Protein AF-A0A1Y0HQ88-F1 (afdb_monomer_lite)

Radius of gyration: 12.07 Å; chains: 1; bounding box: 24×24×38 Å

Secondary structure (DSSP, 8-state):
------S-HHHHHHHIIIIIHHHH-S-HHHHHTTS-HHHHHHHSGGGTHHHHHHHHHH-HHHHHHHTSHHHHHHHHHHHHHHHHT-TTS------

Foldseek 3Di:
DDPDVAAALVVLQVCCVVQPCVQVVDHLLVVLAPAELVVLCVCPPPNNPNVLVVCCVVGVSNNPVSPDPNCSVSVRNNSCNSHCNYNPNPDGDPD

Sequence (95 aa):
MSTSAFADAAKGQKYYLKYMKDGSGMNGAKFATQHTQAEWKALFDGKAEKFVAEYSKKYPGLDGFLKGDKFEKFMLDIRDFCVEFASDSGNVPSC

Organism: NCBI:txid1854492

pLDDT: mean 82.98, std 13.24, range [34.84, 92.44]

Structure (mmCIF, N/CA/C/O backbone):
data_AF-A0A1Y0HQ88-F1
#
_entry.id   AF-A0A1Y0HQ88-F1
#
loop_
_atom_site.group_PDB
_atom_site.id
_atom_site.type_symbol
_atom_site.label_atom_id
_atom_site.label_alt_id
_atom_site.label_comp_id
_atom_site.label_asym_id
_atom_site.label_entity_id
_atom_site.label_seq_id
_atom_site.pdbx_PDB_ins_code
_atom_site.Cartn_x
_atom_site.Cartn_y
_atom_site.Cartn_z
_atom_site.occupancy
_atom_site.B_iso_or_equiv
_atom_site.auth_seq_id
_atom_site.auth_comp_id
_atom_site.auth_asym_id
_atom_site.auth_atom_id
_atom_site.pdbx_PDB_model_num
ATOM 1 N N . MET A 1 1 ? -0.399 2.127 -25.473 1.00 40.50 1 MET A N 1
ATOM 2 C CA . MET A 1 1 ? -1.381 2.285 -24.382 1.00 40.50 1 MET A CA 1
ATOM 3 C C . MET A 1 1 ? -1.749 0.892 -23.918 1.00 40.50 1 MET A C 1
ATOM 5 O O . MET A 1 1 ? -2.523 0.234 -24.596 1.00 40.50 1 MET A O 1
ATOM 9 N N . SER A 1 2 ? -1.124 0.412 -22.847 1.00 34.84 2 SER A N 1
ATOM 10 C CA . SER A 1 2 ? -1.458 -0.891 -22.272 1.00 34.84 2 SER A CA 1
ATOM 11 C C . SER A 1 2 ? -2.390 -0.645 -21.098 1.00 34.84 2 SER A C 1
ATOM 13 O O . SER A 1 2 ? -1.957 -0.436 -19.973 1.00 34.84 2 SER A O 1
ATOM 15 N N . THR A 1 3 ? -3.684 -0.577 -21.396 1.00 43.03 3 THR A N 1
ATOM 16 C CA . THR A 1 3 ? -4.764 -0.654 -20.411 1.00 43.03 3 THR A CA 1
ATOM 17 C C . THR A 1 3 ? -4.880 -2.103 -19.967 1.00 43.03 3 THR A C 1
ATOM 19 O O . THR A 1 3 ? -5.751 -2.846 -20.420 1.00 43.03 3 THR A O 1
ATOM 22 N N . SER A 1 4 ? -3.951 -2.536 -19.129 1.00 43.00 4 SER A N 1
ATOM 23 C CA . SER A 1 4 ? -4.168 -3.739 -18.347 1.00 43.00 4 SER A CA 1
ATOM 24 C C . SER A 1 4 ? -5.255 -3.396 -17.333 1.00 43.00 4 SER A C 1
ATOM 26 O O . SER A 1 4 ? -5.163 -2.369 -16.667 1.00 43.00 4 SER A O 1
ATOM 28 N N . ALA A 1 5 ? -6.313 -4.202 -17.268 1.00 45.59 5 ALA A N 1
ATOM 29 C CA . ALA A 1 5 ? -7.448 -4.034 -16.361 1.00 45.59 5 ALA A CA 1
ATOM 30 C C . ALA A 1 5 ? -7.062 -4.340 -14.898 1.00 45.59 5 ALA A C 1
ATOM 32 O O . ALA A 1 5 ? -7.686 -5.161 -14.229 1.00 45.59 5 ALA A O 1
ATOM 33 N N . PHE A 1 6 ? -5.988 -3.710 -14.438 1.00 49.34 6 PHE A N 1
ATOM 34 C CA . PHE A 1 6 ? -5.589 -3.600 -13.053 1.00 49.34 6 PHE A CA 1
ATOM 35 C C . PHE A 1 6 ? -6.325 -2.387 -12.484 1.00 49.34 6 PHE A C 1
ATOM 37 O O . PHE A 1 6 ? -6.570 -1.398 -13.183 1.00 49.34 6 PHE A O 1
ATOM 44 N N . ALA A 1 7 ? -6.753 -2.485 -11.236 1.00 58.03 7 ALA A N 1
ATOM 45 C CA . ALA A 1 7 ? -7.189 -1.349 -10.457 1.00 58.03 7 ALA A CA 1
ATOM 46 C C . ALA A 1 7 ? -6.168 -0.204 -10.585 1.00 58.03 7 ALA A C 1
ATOM 48 O O . ALA A 1 7 ? -5.012 -0.370 -10.978 1.00 58.03 7 ALA A O 1
ATOM 49 N N . ASP A 1 8 ? -6.642 1.007 -10.356 1.00 78.12 8 ASP A N 1
ATOM 50 C CA . ASP A 1 8 ? -6.029 2.220 -10.875 1.00 78.12 8 ASP A CA 1
ATOM 51 C C . ASP A 1 8 ? -4.704 2.452 -10.119 1.00 78.12 8 ASP A C 1
ATOM 53 O O . ASP A 1 8 ? -4.700 3.013 -9.023 1.00 78.12 8 ASP A O 1
ATOM 57 N N . ALA A 1 9 ? -3.564 1.999 -10.658 1.00 81.00 9 ALA A N 1
ATOM 58 C CA . ALA A 1 9 ? -2.260 2.079 -9.981 1.00 81.00 9 ALA A CA 1
ATOM 59 C C . ALA A 1 9 ? -1.922 3.524 -9.562 1.00 81.00 9 ALA A C 1
ATOM 61 O O . ALA A 1 9 ? -1.318 3.763 -8.517 1.00 81.00 9 ALA A O 1
ATOM 62 N N . ALA A 1 10 ? -2.413 4.510 -10.320 1.00 82.19 10 ALA A N 1
ATOM 63 C CA . ALA A 1 10 ? -2.350 5.923 -9.964 1.00 82.19 10 ALA A CA 1
ATOM 64 C C . ALA A 1 10 ? -3.196 6.281 -8.722 1.00 82.19 10 ALA A C 1
ATOM 66 O O . ALA A 1 10 ? -2.787 7.122 -7.914 1.00 82.19 10 ALA A O 1
ATOM 67 N N . LYS A 1 11 ? -4.370 5.664 -8.522 1.00 86.62 11 LYS A N 1
ATOM 68 C CA . LYS A 1 11 ? -5.124 5.772 -7.258 1.00 86.62 11 LYS A CA 1
ATOM 69 C C . LYS A 1 11 ? -4.400 5.049 -6.130 1.00 86.62 11 LYS A C 1
ATOM 71 O O . LYS A 1 11 ? -4.283 5.634 -5.057 1.00 86.62 11 LYS A O 1
ATOM 76 N N . GLY A 1 12 ? -3.854 3.858 -6.377 1.00 88.06 12 GLY A N 1
ATOM 77 C CA . GLY A 1 12 ? -3.033 3.115 -5.416 1.00 88.06 12 GLY A CA 1
ATOM 78 C C . GLY A 1 12 ? -1.876 3.954 -4.883 1.00 88.06 12 GLY A C 1
ATOM 79 O O . GLY A 1 12 ? -1.726 4.119 -3.673 1.00 88.06 12 GLY A O 1
ATOM 80 N N . GLN A 1 13 ? -1.143 4.604 -5.787 1.00 87.00 13 GLN A N 1
ATOM 81 C CA . GLN A 1 13 ? -0.090 5.566 -5.466 1.00 87.00 13 GLN A CA 1
ATOM 82 C C . GLN A 1 13 ? -0.615 6.734 -4.617 1.00 87.00 13 GLN A C 1
ATOM 84 O O . GLN A 1 13 ? -0.007 7.088 -3.608 1.00 87.00 13 GLN A O 1
ATOM 89 N N . LYS A 1 14 ? -1.760 7.331 -4.975 1.00 88.25 14 LYS A N 1
ATOM 90 C CA . LYS A 1 14 ? -2.377 8.415 -4.185 1.00 88.25 14 LYS A CA 1
ATOM 91 C C . LYS A 1 14 ? -2.780 7.955 -2.784 1.00 88.25 14 LYS A C 1
ATOM 93 O O . LYS A 1 14 ? -2.560 8.694 -1.825 1.00 88.25 14 LYS A O 1
ATOM 98 N N . TYR A 1 15 ? -3.361 6.766 -2.646 1.00 89.88 15 TYR A N 1
ATOM 99 C CA . TYR A 1 15 ? -3.731 6.204 -1.347 1.00 89.88 15 TYR A CA 1
ATOM 100 C C . TYR A 1 15 ? -2.499 5.915 -0.501 1.00 89.88 15 TYR A C 1
ATOM 102 O O . TYR A 1 15 ? -2.469 6.300 0.668 1.00 89.88 15 TYR A O 1
ATOM 110 N N . TYR A 1 16 ? -1.458 5.344 -1.105 1.00 88.88 16 TYR A N 1
ATOM 111 C CA . TYR A 1 16 ? -0.176 5.155 -0.448 1.00 88.88 16 TYR A CA 1
ATOM 112 C C . TYR A 1 16 ? 0.383 6.493 0.055 1.00 88.88 16 TYR A C 1
ATOM 114 O O . TYR A 1 16 ? 0.691 6.631 1.235 1.00 88.88 16 TYR A O 1
ATOM 122 N N . LEU A 1 17 ? 0.448 7.519 -0.796 1.00 88.06 17 LEU A N 1
ATOM 123 C CA . LEU A 1 17 ? 0.970 8.835 -0.415 1.00 88.06 17 LEU A CA 1
ATOM 124 C C . LEU A 1 17 ? 0.159 9.507 0.699 1.00 88.06 17 LEU A C 1
ATOM 126 O O . LEU A 1 17 ? 0.735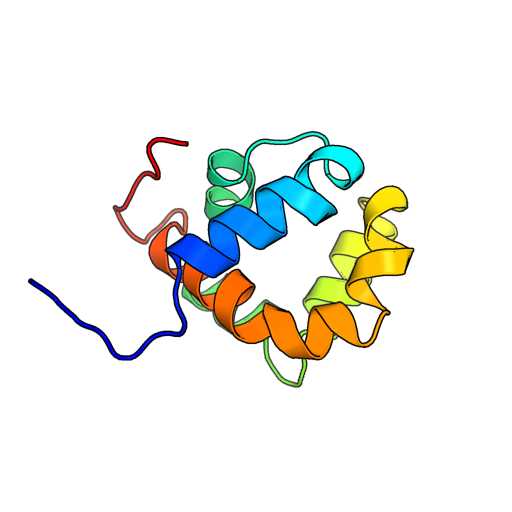 10.221 1.514 1.00 88.06 17 LEU A O 1
ATOM 130 N N . LYS A 1 18 ? -1.159 9.289 0.734 1.00 88.62 18 LYS A N 1
ATOM 131 C CA . LYS A 1 18 ? -2.072 9.932 1.687 1.00 88.62 18 LYS A CA 1
ATOM 132 C C . LYS A 1 18 ? -2.166 9.217 3.035 1.00 88.62 18 LYS A C 1
ATOM 134 O O . LYS A 1 18 ? -2.411 9.875 4.039 1.00 88.62 18 LYS A O 1
ATOM 139 N N . TYR A 1 19 ? -2.047 7.891 3.049 1.00 87.31 19 TYR A N 1
ATOM 140 C CA . TYR A 1 19 ? -2.293 7.075 4.243 1.00 87.31 19 TYR A CA 1
ATOM 141 C C . TYR A 1 19 ? -1.072 6.286 4.702 1.00 87.31 19 TYR A C 1
ATOM 143 O O . TYR A 1 19 ? -0.931 6.034 5.894 1.00 87.31 19 TYR A O 1
ATOM 151 N N . MET A 1 20 ? -0.197 5.889 3.775 1.00 88.00 20 MET A N 1
ATOM 152 C CA . MET A 1 20 ? 0.922 5.004 4.081 1.00 88.00 20 MET A CA 1
ATOM 153 C C . MET A 1 20 ? 2.269 5.715 4.165 1.00 88.00 20 MET A C 1
ATOM 155 O O . MET A 1 20 ? 3.097 5.311 4.968 1.00 88.00 20 MET A O 1
ATOM 159 N N . LYS A 1 21 ? 2.506 6.782 3.399 1.00 87.81 21 LYS A N 1
ATOM 160 C CA . LYS A 1 21 ? 3.790 7.502 3.380 1.00 87.81 21 LYS A CA 1
ATOM 161 C C . LYS A 1 21 ? 4.236 7.958 4.769 1.00 87.81 21 LYS A C 1
ATOM 163 O O . LYS A 1 21 ? 5.390 7.747 5.130 1.00 87.81 21 LYS A O 1
ATOM 168 N N . ASP A 1 22 ? 3.327 8.549 5.539 1.00 86.38 22 ASP A N 1
ATOM 169 C CA . ASP A 1 22 ? 3.650 9.070 6.870 1.00 86.38 22 ASP A CA 1
ATOM 170 C C . ASP A 1 22 ? 3.874 7.937 7.881 1.00 86.38 22 ASP A C 1
ATOM 172 O O . ASP A 1 22 ? 4.755 8.031 8.730 1.00 86.38 22 ASP A O 1
ATOM 176 N N . GLY A 1 23 ? 3.126 6.834 7.759 1.00 83.75 23 GLY A N 1
ATOM 177 C CA . GLY A 1 23 ? 3.280 5.675 8.638 1.00 83.75 23 GLY A CA 1
ATOM 178 C C . GLY A 1 23 ? 4.489 4.796 8.301 1.00 83.75 23 GLY A C 1
ATOM 179 O O . GLY A 1 23 ? 5.097 4.227 9.204 1.00 83.75 23 GLY A O 1
ATOM 180 N N . SER A 1 24 ? 4.855 4.688 7.021 1.00 84.44 24 SER A N 1
ATOM 181 C CA . SER A 1 24 ? 5.998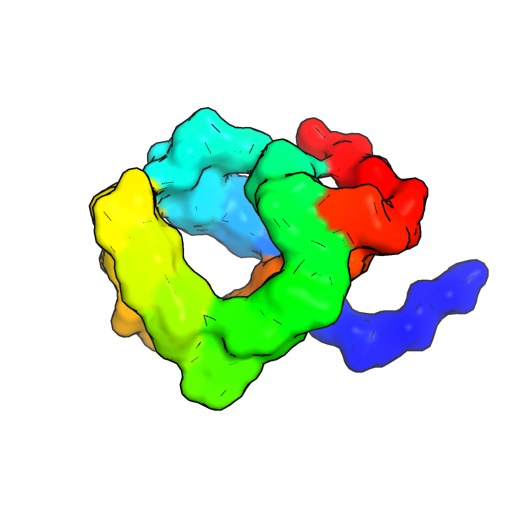 3.900 6.546 1.00 84.44 24 SER A CA 1
ATOM 182 C C . SER A 1 24 ? 7.314 4.685 6.546 1.00 84.44 24 SER A C 1
ATOM 184 O O . SER A 1 24 ? 8.391 4.086 6.524 1.00 84.44 24 SER A O 1
ATOM 186 N N . GLY A 1 25 ? 7.244 6.021 6.533 1.00 83.50 25 GLY A N 1
ATOM 187 C CA . GLY A 1 25 ? 8.398 6.917 6.447 1.00 83.50 25 GLY A CA 1
ATOM 188 C C . GLY A 1 25 ? 9.141 6.855 5.109 1.00 83.50 25 GLY A C 1
ATOM 189 O O . GLY A 1 25 ? 10.269 7.338 5.009 1.00 83.50 25 GLY A O 1
ATOM 190 N N . MET A 1 26 ? 8.557 6.243 4.074 1.00 86.31 26 MET A N 1
ATOM 191 C CA . MET A 1 26 ? 9.228 6.027 2.792 1.00 86.31 26 MET A CA 1
ATOM 192 C C . MET A 1 26 ? 8.341 6.308 1.587 1.00 86.31 26 MET A C 1
ATOM 194 O O . MET A 1 26 ? 7.120 6.151 1.612 1.00 86.31 26 MET A O 1
ATOM 198 N N . ASN A 1 27 ? 8.993 6.708 0.495 1.00 85.81 27 ASN A N 1
ATOM 199 C CA . ASN A 1 27 ? 8.325 6.974 -0.769 1.00 85.81 27 ASN A CA 1
ATOM 200 C C . ASN A 1 27 ? 7.730 5.683 -1.362 1.00 85.81 27 ASN A C 1
ATOM 202 O O . ASN A 1 27 ? 8.300 4.603 -1.194 1.00 85.81 27 ASN A O 1
ATOM 206 N N . GLY A 1 28 ? 6.615 5.807 -2.084 1.00 83.00 28 GLY A N 1
ATOM 207 C CA . GLY A 1 28 ? 5.911 4.691 -2.718 1.00 83.00 28 GLY A CA 1
ATOM 208 C C . GLY A 1 28 ? 6.792 3.919 -3.694 1.00 83.00 28 GLY A C 1
ATOM 209 O O . GLY A 1 28 ? 6.663 2.707 -3.785 1.00 83.00 28 GLY A O 1
ATOM 210 N N . ALA A 1 29 ? 7.753 4.590 -4.336 1.00 83.25 29 ALA A N 1
ATOM 211 C CA . ALA A 1 29 ? 8.764 3.937 -5.162 1.00 83.25 29 ALA A CA 1
ATOM 212 C C . ALA A 1 29 ? 9.597 2.922 -4.368 1.00 83.25 29 ALA A C 1
ATOM 214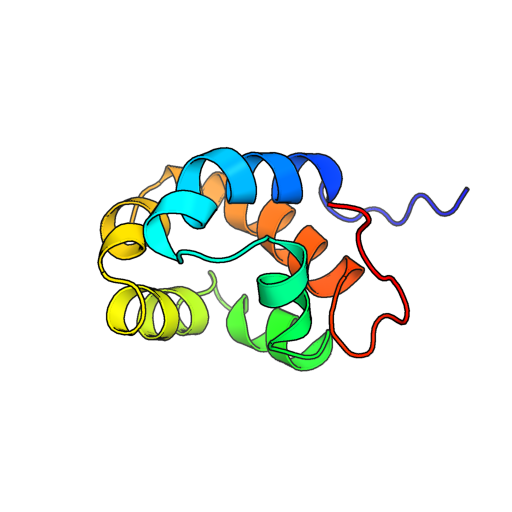 O O . ALA A 1 29 ? 9.617 1.742 -4.695 1.00 83.25 29 ALA A O 1
ATOM 215 N N . LYS A 1 30 ? 10.223 3.372 -3.268 1.00 86.88 30 LYS A N 1
ATOM 216 C CA . LYS A 1 30 ? 11.019 2.499 -2.391 1.00 86.88 30 LYS A CA 1
ATOM 217 C C . LYS A 1 30 ? 10.180 1.380 -1.795 1.00 86.88 30 LYS A C 1
ATOM 219 O O . LYS A 1 30 ? 10.698 0.291 -1.576 1.00 86.88 30 LYS A O 1
ATOM 224 N N . PHE A 1 31 ? 8.913 1.671 -1.516 1.00 88.75 31 PHE A N 1
ATOM 225 C CA . PHE A 1 31 ? 7.965 0.695 -1.022 1.00 88.75 31 PHE A CA 1
ATOM 226 C C . PHE A 1 31 ? 7.714 -0.398 -2.052 1.00 88.75 31 PHE A C 1
ATOM 228 O O . PHE A 1 31 ? 8.045 -1.540 -1.770 1.00 88.75 31 PHE A O 1
ATOM 235 N N . ALA A 1 32 ? 7.222 -0.051 -3.243 1.00 88.44 32 ALA A N 1
ATOM 236 C CA . ALA A 1 32 ? 6.911 -1.005 -4.303 1.00 88.44 32 ALA A CA 1
ATOM 237 C C . ALA A 1 32 ? 8.135 -1.849 -4.691 1.00 88.44 32 ALA A C 1
ATOM 239 O O . ALA A 1 32 ? 8.015 -3.054 -4.875 1.00 88.44 32 ALA A O 1
ATOM 240 N N . THR A 1 33 ? 9.341 -1.277 -4.676 1.00 88.75 33 THR A N 1
ATOM 241 C CA . THR A 1 33 ? 10.572 -2.026 -4.965 1.00 88.75 33 THR A CA 1
ATOM 242 C C . THR A 1 33 ? 11.069 -2.932 -3.825 1.00 88.75 33 THR A C 1
ATOM 244 O O . THR A 1 33 ? 12.104 -3.568 -3.996 1.00 88.75 33 THR A O 1
ATOM 247 N N . GLN A 1 34 ? 10.407 -3.000 -2.657 1.00 89.25 34 GLN A N 1
ATOM 248 C CA . GLN A 1 34 ? 10.819 -3.926 -1.579 1.00 89.25 34 GLN A CA 1
ATOM 249 C C . GLN A 1 34 ? 10.630 -5.394 -1.958 1.00 89.25 34 GLN A C 1
ATOM 251 O O . GLN A 1 34 ? 11.381 -6.240 -1.480 1.00 89.25 34 GLN A O 1
ATOM 256 N N . HIS A 1 35 ? 9.637 -5.682 -2.795 1.00 91.94 35 HIS A N 1
ATOM 257 C CA . HIS A 1 35 ? 9.280 -7.033 -3.200 1.00 91.94 35 HIS A CA 1
ATOM 258 C C . HIS A 1 35 ? 9.074 -7.102 -4.713 1.00 91.94 35 HIS A C 1
ATOM 260 O O . HIS A 1 35 ? 8.880 -6.088 -5.392 1.00 91.94 35 HIS A O 1
ATOM 266 N N . THR A 1 36 ? 9.122 -8.320 -5.233 1.00 91.81 36 THR A N 1
ATOM 267 C CA . THR A 1 36 ? 8.790 -8.645 -6.621 1.00 91.81 36 THR A CA 1
ATOM 268 C C . THR A 1 36 ? 7.278 -8.698 -6.846 1.00 91.81 36 THR A C 1
ATOM 270 O O . THR A 1 36 ? 6.487 -8.775 -5.903 1.00 91.81 36 THR A O 1
ATOM 273 N N . GLN A 1 37 ? 6.839 -8.712 -8.103 1.00 89.44 37 GLN A N 1
ATOM 274 C CA . GLN A 1 37 ? 5.433 -8.831 -8.490 1.00 89.44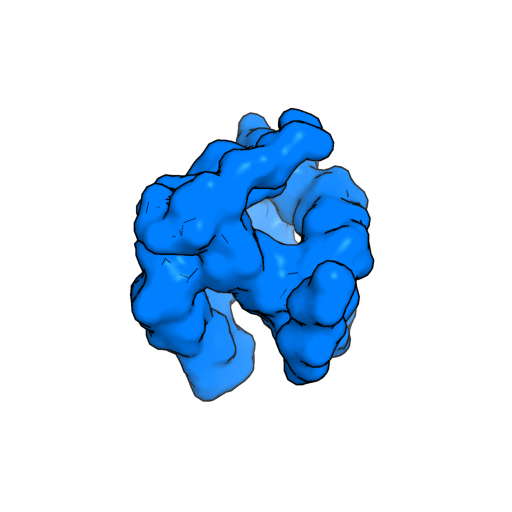 37 GLN A CA 1
ATOM 275 C C . GLN A 1 37 ? 4.787 -10.077 -7.889 1.00 89.44 37 GLN A C 1
ATOM 277 O O . GLN A 1 37 ? 3.644 -10.031 -7.429 1.00 89.44 37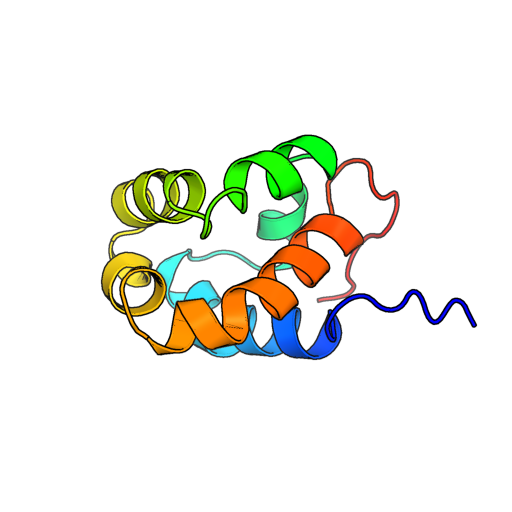 GLN A O 1
ATOM 282 N N . ALA A 1 38 ? 5.507 -11.200 -7.906 1.00 90.62 38 ALA A N 1
ATOM 283 C CA . ALA A 1 38 ? 5.031 -12.467 -7.367 1.00 90.62 38 ALA A CA 1
ATOM 284 C C . ALA A 1 38 ? 4.879 -12.407 -5.843 1.00 90.62 38 ALA A C 1
ATOM 286 O O . ALA A 1 38 ? 3.842 -12.808 -5.313 1.00 90.62 38 ALA A O 1
ATOM 287 N N . GLU A 1 39 ? 5.869 -11.851 -5.147 1.00 92.38 39 GLU A N 1
ATOM 288 C CA . GLU A 1 39 ? 5.819 -11.659 -3.698 1.00 92.38 39 GLU A CA 1
ATOM 289 C C . GLU A 1 39 ? 4.704 -10.698 -3.299 1.00 92.38 39 GLU A C 1
ATOM 291 O O . GLU A 1 39 ? 3.944 -11.006 -2.387 1.00 92.38 39 GLU A O 1
ATOM 296 N N . TRP A 1 40 ? 4.529 -9.584 -4.014 1.00 92.31 40 TRP A N 1
ATOM 297 C CA . TRP A 1 40 ? 3.415 -8.674 -3.771 1.00 92.31 40 TRP A CA 1
ATOM 298 C C . TRP A 1 40 ? 2.072 -9.366 -3.946 1.00 92.31 40 TRP A C 1
ATOM 300 O O . TRP A 1 40 ? 1.204 -9.259 -3.082 1.00 92.31 40 TRP A O 1
ATOM 310 N N . LYS A 1 41 ? 1.889 -10.134 -5.022 1.00 90.44 41 LYS A N 1
ATOM 311 C CA . LYS A 1 41 ? 0.662 -10.916 -5.218 1.00 90.44 41 LYS A CA 1
ATOM 312 C C . LYS A 1 41 ? 0.434 -11.911 -4.080 1.00 90.44 41 LYS A C 1
ATOM 314 O O . LYS A 1 41 ? -0.711 -12.053 -3.675 1.00 90.44 41 LYS A O 1
ATOM 319 N N . ALA A 1 42 ? 1.485 -12.543 -3.559 1.00 92.44 42 ALA A N 1
ATOM 320 C CA . ALA A 1 42 ? 1.402 -13.478 -2.438 1.00 92.44 42 ALA A CA 1
ATOM 321 C C . ALA A 1 42 ? 1.146 -12.785 -1.085 1.00 92.44 42 ALA A C 1
ATOM 323 O O . ALA A 1 42 ? 0.442 -13.327 -0.236 1.00 92.44 42 ALA A O 1
ATOM 324 N N . LEU A 1 43 ? 1.697 -11.588 -0.878 1.00 91.12 43 LEU A N 1
ATOM 325 C CA . LEU A 1 43 ? 1.486 -10.766 0.316 1.00 91.12 43 LEU A CA 1
ATOM 326 C C . LEU A 1 43 ? 0.057 -10.230 0.382 1.00 91.12 43 LEU A C 1
ATOM 328 O O . LEU A 1 43 ? -0.530 -10.204 1.463 1.00 91.12 43 LEU A O 1
ATOM 332 N N . PHE A 1 44 ? -0.486 -9.825 -0.769 1.00 89.38 44 PHE A N 1
ATOM 333 C CA . PHE A 1 44 ? -1.857 -9.341 -0.927 1.00 89.38 44 PHE A CA 1
ATOM 334 C C . PHE A 1 44 ? -2.892 -10.459 -1.146 1.00 89.38 44 PHE A C 1
ATOM 336 O O . PHE A 1 44 ? -4.081 -10.168 -1.305 1.00 89.38 44 PHE A O 1
ATOM 343 N N . ASP A 1 45 ? -2.467 -11.723 -1.149 1.00 88.62 45 ASP A N 1
ATOM 344 C CA . ASP A 1 45 ? -3.363 -12.868 -1.303 1.00 88.62 45 ASP A CA 1
ATOM 345 C C . ASP A 1 45 ? -4.317 -12.996 -0.104 1.00 88.62 45 ASP A C 1
ATOM 347 O O . ASP A 1 45 ? -4.003 -12.549 1.003 1.00 88.62 45 ASP A O 1
ATOM 351 N N . GLY A 1 46 ? -5.508 -13.559 -0.324 1.00 81.44 46 GLY A N 1
ATOM 352 C CA . GLY A 1 46 ? -6.460 -13.854 0.756 1.00 81.44 46 GLY A CA 1
ATOM 353 C C . GLY A 1 46 ? -6.829 -12.665 1.660 1.00 81.44 46 GLY A C 1
ATOM 354 O O . GLY A 1 46 ? -6.955 -12.857 2.859 1.00 81.44 46 GLY A O 1
ATOM 355 N N . LYS A 1 47 ? -7.010 -11.454 1.102 1.00 82.81 47 LYS A N 1
ATOM 356 C CA . LYS A 1 47 ? -7.239 -10.162 1.809 1.00 82.81 47 LYS A CA 1
ATOM 357 C C . LYS A 1 47 ? -5.997 -9.466 2.370 1.00 82.81 47 LYS A C 1
ATOM 359 O O . LYS A 1 47 ? -6.110 -8.577 3.211 1.00 82.81 47 LYS A O 1
ATOM 364 N N . ALA A 1 48 ? -4.816 -9.818 1.881 1.00 88.44 48 ALA A N 1
ATOM 365 C CA . ALA A 1 48 ? -3.574 -9.189 2.306 1.00 88.44 48 ALA A CA 1
ATOM 366 C C . ALA A 1 48 ? -3.278 -9.365 3.805 1.00 88.44 48 ALA A C 1
ATOM 368 O O . ALA A 1 48 ? -2.610 -8.532 4.409 1.00 88.44 48 ALA A O 1
ATOM 369 N N . GLU A 1 49 ? -3.743 -10.456 4.420 1.00 89.81 49 GLU A N 1
ATOM 370 C CA . GLU A 1 49 ? -3.542 -10.717 5.852 1.00 89.81 49 GLU A CA 1
ATOM 371 C C . GLU A 1 49 ? -2.055 -10.757 6.221 1.00 89.81 49 GLU A C 1
ATOM 373 O O . GLU A 1 49 ? -1.643 -10.173 7.225 1.00 89.81 49 GLU A O 1
ATOM 378 N N . LYS A 1 50 ? -1.231 -11.389 5.371 1.00 90.75 50 LYS A N 1
ATOM 379 C CA . LYS A 1 50 ? 0.229 -11.432 5.540 1.00 90.75 50 LYS A CA 1
ATOM 380 C C . LYS A 1 50 ? 0.839 -10.043 5.466 1.00 90.75 50 LYS A C 1
ATOM 382 O O . LYS A 1 50 ? 1.607 -9.657 6.342 1.00 90.75 50 LYS A O 1
ATOM 387 N N . PHE A 1 51 ? 0.454 -9.282 4.445 1.00 91.12 51 PHE A N 1
ATOM 388 C CA . PHE A 1 51 ? 0.887 -7.905 4.286 1.00 91.12 51 PHE A CA 1
ATOM 389 C C . PHE A 1 51 ? 0.519 -7.053 5.504 1.00 91.12 51 PHE A C 1
ATOM 391 O O . PHE A 1 51 ? 1.390 -6.395 6.064 1.00 91.12 51 PHE A O 1
ATOM 398 N N . VAL A 1 52 ? -0.737 -7.101 5.957 1.00 91.00 52 VAL A N 1
ATOM 399 C CA . VAL A 1 52 ? -1.206 -6.359 7.133 1.00 91.00 52 VAL A CA 1
ATOM 400 C C . VAL A 1 52 ? -0.405 -6.762 8.367 1.00 91.00 52 VAL A C 1
ATOM 402 O O . VAL A 1 52 ? 0.102 -5.885 9.055 1.00 91.00 52 VAL A O 1
ATOM 405 N N . ALA A 1 53 ? -0.222 -8.057 8.627 1.00 91.12 53 ALA A N 1
ATOM 406 C CA . ALA A 1 53 ? 0.510 -8.539 9.796 1.00 91.12 53 ALA A CA 1
ATOM 407 C C . ALA A 1 53 ? 1.991 -8.118 9.798 1.00 91.12 53 ALA A C 1
ATOM 409 O O . ALA A 1 53 ? 2.516 -7.698 10.833 1.00 91.12 53 ALA A O 1
ATOM 410 N N . GLU A 1 54 ? 2.675 -8.210 8.656 1.00 91.50 54 GLU A N 1
ATOM 411 C CA . GLU A 1 54 ? 4.081 -7.815 8.541 1.00 91.50 54 GLU A CA 1
ATOM 412 C C . GLU A 1 54 ? 4.253 -6.297 8.599 1.00 91.50 54 GLU A C 1
ATOM 414 O O . GLU A 1 54 ? 5.056 -5.784 9.386 1.00 91.50 54 GLU A O 1
ATOM 419 N N . TYR A 1 55 ? 3.482 -5.562 7.798 1.00 89.00 55 TYR A N 1
ATOM 420 C CA . TYR A 1 55 ? 3.626 -4.116 7.683 1.00 89.00 55 TYR A CA 1
ATOM 421 C C . TYR A 1 55 ? 3.082 -3.382 8.893 1.00 89.00 55 TYR A C 1
ATOM 423 O O . TYR A 1 55 ? 3.647 -2.355 9.248 1.00 89.00 55 TYR A O 1
ATOM 431 N N . SER A 1 56 ? 2.060 -3.890 9.576 1.00 89.81 56 SER A N 1
ATOM 432 C CA . SER A 1 56 ? 1.588 -3.246 10.797 1.00 89.81 56 SER A CA 1
ATOM 433 C C . SER A 1 56 ? 2.528 -3.464 11.981 1.00 89.81 56 SER A C 1
ATOM 435 O O . SER A 1 56 ? 2.702 -2.568 12.807 1.00 89.81 56 SER A O 1
ATOM 437 N N . LYS A 1 57 ? 3.224 -4.609 12.023 1.00 89.62 57 LYS A N 1
ATOM 438 C CA . LYS A 1 57 ? 4.286 -4.871 13.003 1.00 89.62 57 LYS A CA 1
ATOM 439 C C . LYS A 1 57 ? 5.543 -4.045 12.727 1.00 89.62 57 LYS A C 1
ATOM 441 O O . LYS A 1 57 ? 6.165 -3.551 13.663 1.00 89.62 57 LYS A O 1
ATOM 446 N N . LYS A 1 58 ? 5.923 -3.901 11.454 1.00 89.00 58 LYS A N 1
ATOM 447 C CA . LYS A 1 58 ? 7.095 -3.117 11.025 1.00 89.00 58 LYS A CA 1
ATOM 448 C C . LYS A 1 58 ? 6.838 -1.610 11.105 1.00 89.00 58 LYS A C 1
ATOM 450 O O . LYS A 1 58 ? 7.737 -0.854 11.463 1.00 89.00 58 LYS A O 1
ATOM 455 N N . TYR A 1 59 ? 5.612 -1.191 10.806 1.00 88.69 59 TYR A N 1
ATOM 456 C CA . TYR A 1 59 ? 5.167 0.196 10.772 1.00 88.69 59 TYR A CA 1
ATOM 457 C C . TYR A 1 59 ? 3.885 0.353 11.603 1.00 88.69 59 TYR A C 1
ATOM 459 O O . TYR A 1 59 ? 2.778 0.308 11.060 1.00 88.69 59 TYR A O 1
ATOM 467 N N . PRO A 1 60 ? 3.999 0.594 12.919 1.00 86.62 60 PRO A N 1
ATOM 468 C CA . PRO A 1 60 ? 2.830 0.755 13.785 1.00 86.62 60 PRO A CA 1
ATOM 469 C C . PRO A 1 60 ? 1.934 1.935 13.370 1.00 86.62 60 PRO A C 1
ATOM 471 O O . PRO A 1 60 ? 0.731 1.905 13.610 1.00 86.62 60 PRO A O 1
ATOM 474 N N . GLY A 1 61 ? 2.483 2.943 12.678 1.00 86.44 61 GLY A N 1
ATOM 475 C CA . GLY A 1 61 ? 1.704 4.043 12.096 1.00 86.44 61 GLY A CA 1
ATOM 476 C C . GLY A 1 61 ? 0.758 3.617 10.965 1.00 86.44 61 GLY A C 1
ATOM 477 O O . GLY A 1 61 ? -0.204 4.324 10.678 1.00 86.44 61 GLY A O 1
ATOM 478 N N . LEU A 1 62 ? 0.996 2.459 10.339 1.00 86.94 62 LEU A N 1
ATOM 479 C CA . LEU A 1 62 ? 0.119 1.887 9.316 1.00 86.94 62 LEU A CA 1
ATOM 480 C C . LEU A 1 62 ? -0.975 0.994 9.896 1.00 86.94 62 LEU A C 1
ATOM 482 O O . LEU A 1 62 ? -1.973 0.780 9.217 1.00 86.94 62 LEU A O 1
ATOM 486 N N . ASP A 1 63 ? -0.818 0.486 11.121 1.00 87.62 63 ASP A N 1
ATOM 487 C CA . ASP A 1 63 ? -1.716 -0.515 11.717 1.00 87.62 63 ASP A CA 1
ATOM 488 C C . ASP A 1 63 ? -3.186 -0.084 11.674 1.00 87.62 63 ASP A C 1
ATOM 490 O O . ASP A 1 63 ? -4.039 -0.838 11.208 1.00 87.62 63 ASP A O 1
ATOM 494 N N . GLY A 1 64 ? -3.466 1.169 12.042 1.00 87.12 64 GLY A N 1
ATOM 495 C CA . GLY A 1 64 ? -4.824 1.714 12.016 1.00 87.12 64 GLY A CA 1
ATOM 496 C C . GLY A 1 64 ? -5.423 1.848 10.610 1.00 87.12 64 GLY A C 1
ATOM 497 O O . GLY A 1 64 ? -6.635 1.727 10.450 1.00 87.12 64 GLY A O 1
ATOM 498 N N . PHE A 1 65 ? -4.601 2.076 9.581 1.00 88.62 65 PHE A N 1
ATOM 499 C CA . PHE A 1 65 ? -5.070 2.103 8.194 1.00 88.62 65 PHE A CA 1
ATOM 500 C C . PHE A 1 65 ? -5.262 0.685 7.653 1.00 88.62 65 PHE A C 1
ATOM 502 O O . PHE A 1 65 ? -6.330 0.383 7.130 1.00 88.62 65 PHE A O 1
ATOM 509 N N . LEU A 1 66 ? -4.253 -0.174 7.821 1.00 89.00 66 LEU A N 1
ATOM 510 C CA . LEU A 1 66 ? -4.191 -1.541 7.299 1.00 89.00 66 LEU A CA 1
ATOM 511 C C . LEU A 1 66 ? -5.281 -2.455 7.869 1.00 89.00 66 LEU A C 1
ATOM 513 O O . LEU A 1 66 ? -5.803 -3.298 7.150 1.00 89.00 66 LEU A O 1
ATOM 517 N N . LYS A 1 67 ? -5.652 -2.276 9.140 1.00 88.12 67 LYS A N 1
ATOM 518 C CA . LYS A 1 67 ? -6.751 -3.017 9.781 1.00 88.12 67 LYS A CA 1
ATOM 519 C C . LYS A 1 67 ? -8.123 -2.358 9.612 1.00 88.12 67 LYS A C 1
ATOM 521 O O . LYS A 1 67 ? -9.107 -2.872 10.134 1.00 88.12 67 LYS A O 1
ATOM 526 N N . GLY A 1 68 ? -8.195 -1.206 8.948 1.00 86.69 68 GLY A N 1
ATOM 527 C CA . GLY A 1 68 ? -9.443 -0.473 8.755 1.00 86.69 68 GLY A CA 1
ATOM 528 C C . GLY A 1 68 ? -10.173 -0.866 7.471 1.00 86.69 68 GLY A C 1
ATOM 529 O O . GLY A 1 68 ? -9.558 -1.255 6.480 1.00 86.69 68 GLY A O 1
ATOM 530 N N . ASP A 1 69 ? -11.484 -0.625 7.422 1.00 87.38 69 ASP A N 1
ATOM 531 C CA . ASP A 1 69 ? -12.338 -0.921 6.254 1.00 87.38 69 ASP A CA 1
ATOM 532 C C . ASP A 1 69 ? -11.908 -0.175 4.979 1.00 87.38 69 ASP A C 1
ATOM 534 O O . ASP A 1 69 ? -12.226 -0.559 3.852 1.00 87.38 69 ASP A O 1
ATOM 538 N N . LYS A 1 70 ? -11.196 0.948 5.142 1.00 86.88 70 LYS A N 1
ATOM 539 C CA . LYS A 1 70 ? -10.640 1.715 4.020 1.00 86.88 70 LYS A CA 1
ATOM 540 C C . LYS A 1 70 ? -9.579 0.916 3.276 1.00 86.88 70 LYS A C 1
ATOM 542 O O . LYS A 1 70 ? -9.534 0.995 2.053 1.00 86.88 70 LYS A O 1
ATOM 547 N N . PHE A 1 71 ? -8.748 0.162 3.992 1.00 88.06 71 PHE A N 1
ATOM 548 C CA . PHE A 1 71 ? -7.726 -0.650 3.357 1.00 88.06 71 PHE A CA 1
ATOM 549 C C . PHE A 1 71 ? -8.354 -1.763 2.524 1.00 88.06 71 PHE A C 1
ATOM 551 O O . PHE A 1 71 ? -7.973 -1.881 1.374 1.00 88.06 71 PHE A O 1
ATOM 558 N N . GLU A 1 72 ? -9.391 -2.467 2.989 1.00 86.88 72 GLU A N 1
ATOM 559 C CA . GLU A 1 72 ? -10.089 -3.463 2.148 1.00 86.88 72 GLU A CA 1
ATOM 560 C C . GLU A 1 72 ? -10.637 -2.866 0.835 1.00 86.88 72 GLU A C 1
ATOM 562 O O . GLU A 1 72 ? -10.661 -3.536 -0.195 1.00 86.88 72 GLU A O 1
ATOM 567 N N . LYS A 1 73 ? -11.035 -1.586 0.832 1.00 87.00 73 LYS A N 1
ATOM 568 C CA . LYS A 1 73 ? -11.483 -0.894 -0.391 1.00 87.00 73 LYS A CA 1
ATOM 569 C C . LYS A 1 73 ? -10.333 -0.481 -1.304 1.00 87.00 73 LYS A C 1
ATOM 571 O O . LYS A 1 73 ? -10.494 -0.505 -2.518 1.00 87.00 73 LYS A O 1
ATOM 576 N N . PHE A 1 74 ? -9.204 -0.070 -0.733 1.00 88.50 74 PHE A N 1
ATOM 577 C CA . PHE A 1 74 ? -8.061 0.466 -1.478 1.00 88.50 74 PHE 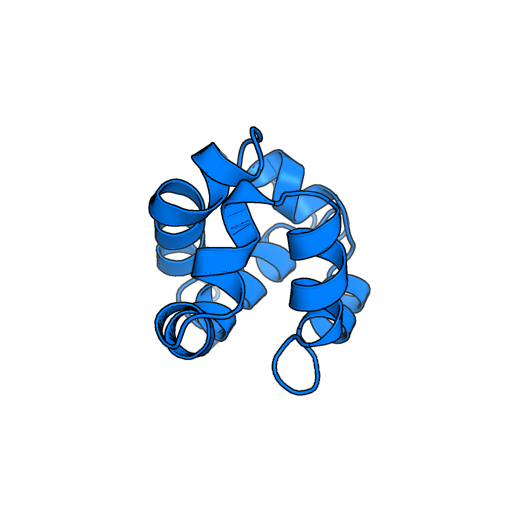A CA 1
ATOM 578 C C . PHE A 1 74 ? -6.969 -0.575 -1.739 1.00 88.50 74 PHE A C 1
ATOM 580 O O . PHE A 1 74 ? -6.053 -0.309 -2.509 1.00 88.50 74 PHE A O 1
ATOM 587 N N . MET A 1 75 ? -7.035 -1.756 -1.119 1.00 88.62 75 MET A N 1
ATOM 588 C CA . MET A 1 75 ? -5.979 -2.768 -1.175 1.00 88.62 75 MET A CA 1
ATOM 589 C C . MET A 1 75 ? -5.763 -3.284 -2.591 1.00 88.62 75 MET A C 1
ATOM 591 O O . MET A 1 75 ? -4.634 -3.602 -2.932 1.00 88.62 75 MET A O 1
ATOM 595 N N . LEU A 1 76 ? -6.815 -3.339 -3.416 1.00 88.25 76 LEU A N 1
ATOM 596 C CA . LEU A 1 76 ? -6.704 -3.726 -4.821 1.00 88.25 76 LEU A CA 1
ATOM 597 C C . LEU A 1 76 ? -5.898 -2.683 -5.600 1.00 88.25 76 LEU A C 1
ATOM 599 O O . LEU A 1 76 ? -4.917 -3.042 -6.242 1.00 88.25 76 LEU A O 1
ATOM 603 N N . ASP A 1 77 ? -6.229 -1.395 -5.455 1.00 90.69 77 ASP A N 1
ATOM 604 C CA . ASP A 1 77 ? -5.474 -0.307 -6.088 1.00 90.69 77 ASP A CA 1
ATOM 605 C C . ASP A 1 77 ? -4.021 -0.248 -5.573 1.00 90.69 77 ASP A C 1
ATOM 607 O O . ASP A 1 77 ? -3.085 -0.054 -6.347 1.00 90.69 77 ASP A O 1
ATOM 611 N N . ILE A 1 78 ? -3.806 -0.423 -4.261 1.00 89.50 78 ILE A N 1
ATOM 612 C CA . ILE A 1 78 ? -2.469 -0.418 -3.638 1.00 89.50 78 ILE A CA 1
ATOM 613 C C . ILE A 1 78 ? -1.648 -1.621 -4.106 1.00 89.50 78 ILE A C 1
ATOM 615 O O . ILE A 1 78 ? -0.469 -1.461 -4.415 1.00 89.50 78 ILE A O 1
ATOM 619 N N . ARG A 1 79 ? -2.250 -2.812 -4.174 1.00 90.12 79 ARG A N 1
ATOM 620 C CA . ARG A 1 79 ? -1.609 -4.018 -4.705 1.00 90.12 79 ARG A CA 1
ATOM 621 C C . ARG A 1 79 ? -1.166 -3.786 -6.135 1.00 90.12 79 ARG A C 1
ATOM 623 O O . ARG A 1 79 ? -0.018 -4.076 -6.447 1.00 90.12 79 ARG A O 1
ATOM 630 N N . ASP A 1 80 ? -2.050 -3.267 -6.978 1.00 88.81 80 ASP A N 1
ATOM 631 C CA . ASP A 1 80 ? -1.729 -3.044 -8.382 1.00 88.81 80 ASP A CA 1
ATOM 632 C C . ASP A 1 80 ? -0.628 -2.002 -8.528 1.00 88.81 80 ASP A C 1
ATOM 634 O O . ASP A 1 80 ? 0.322 -2.253 -9.253 1.00 88.81 80 ASP A O 1
ATOM 638 N N . PHE A 1 81 ? -0.630 -0.930 -7.732 1.00 89.00 81 PHE A N 1
ATOM 639 C CA . PHE A 1 81 ? 0.523 -0.032 -7.629 1.00 89.00 81 PHE A CA 1
ATOM 640 C C . PHE A 1 81 ? 1.821 -0.771 -7.249 1.00 89.00 81 PHE A C 1
ATOM 642 O O . PHE A 1 81 ? 2.854 -0.587 -7.889 1.00 89.00 81 PHE A O 1
ATOM 649 N N . CYS A 1 82 ? 1.790 -1.628 -6.229 1.00 90.12 82 CYS A N 1
ATOM 650 C CA . CYS A 1 82 ? 2.981 -2.352 -5.782 1.00 90.12 82 CYS A CA 1
ATOM 651 C C . CYS A 1 82 ? 3.488 -3.357 -6.826 1.00 90.12 82 CYS A C 1
ATOM 653 O O . CYS A 1 82 ? 4.692 -3.506 -6.988 1.00 90.12 82 CYS A O 1
ATOM 655 N N . VAL A 1 83 ? 2.585 -4.027 -7.546 1.00 89.75 83 VAL A N 1
ATOM 656 C CA . VAL A 1 83 ? 2.910 -4.983 -8.614 1.00 89.75 83 VAL A CA 1
ATOM 657 C C . VAL A 1 83 ? 3.393 -4.254 -9.873 1.00 89.75 83 VAL A C 1
ATOM 659 O O . VAL A 1 83 ? 4.382 -4.658 -10.479 1.00 89.75 83 VAL A O 1
ATOM 662 N N . GLU A 1 84 ? 2.740 -3.162 -10.262 1.00 87.50 84 GLU A N 1
ATOM 663 C CA . GLU A 1 84 ? 3.101 -2.338 -11.424 1.00 87.50 84 GLU A CA 1
ATOM 664 C C . GLU A 1 84 ? 4.527 -1.789 -11.300 1.00 87.50 84 GLU A C 1
ATOM 666 O O . GLU A 1 84 ? 5.234 -1.709 -12.298 1.00 87.50 84 GLU A O 1
ATOM 671 N N . PHE A 1 85 ? 4.945 -1.444 -10.077 1.00 87.06 85 PHE A N 1
ATOM 672 C CA . PHE A 1 85 ? 6.233 -0.821 -9.758 1.00 87.06 85 PHE A CA 1
ATOM 673 C C . PHE A 1 85 ? 7.147 -1.703 -8.895 1.00 87.06 85 PHE A C 1
ATOM 675 O O . PHE A 1 85 ? 8.036 -1.209 -8.194 1.00 87.06 85 PHE A O 1
ATOM 682 N N . ALA A 1 86 ? 6.914 -3.015 -8.916 1.00 89.81 86 ALA A N 1
ATOM 683 C CA . ALA A 1 86 ? 7.729 -3.985 -8.197 1.00 89.81 86 ALA A CA 1
ATOM 684 C C . ALA A 1 86 ? 9.190 -3.959 -8.671 1.00 89.81 86 ALA A C 1
ATOM 686 O O . ALA A 1 86 ? 9.491 -3.489 -9.772 1.00 89.81 86 ALA A O 1
ATOM 687 N N . SER A 1 87 ? 10.109 -4.519 -7.884 1.00 88.00 87 SER A N 1
ATOM 688 C CA . SER A 1 87 ? 11.542 -4.534 -8.225 1.00 88.00 87 SER A CA 1
ATOM 689 C C . SER A 1 87 ? 11.862 -5.224 -9.560 1.00 88.00 87 SER A C 1
ATOM 691 O O . SER A 1 87 ? 12.785 -4.814 -10.260 1.00 88.00 87 SER A O 1
ATOM 693 N N . ASP A 1 88 ? 11.079 -6.233 -9.935 1.00 88.62 88 ASP A N 1
ATOM 694 C CA . ASP A 1 88 ? 11.167 -7.009 -11.178 1.00 88.62 88 ASP A CA 1
ATOM 695 C C . ASP A 1 88 ? 10.239 -6.497 -12.291 1.00 88.62 88 ASP A C 1
ATOM 697 O O . ASP A 1 88 ? 10.290 -7.005 -13.409 1.00 88.62 88 ASP A O 1
ATOM 701 N N . SER A 1 89 ? 9.415 -5.477 -12.026 1.00 79.75 89 SER A N 1
ATOM 702 C CA . SER A 1 89 ? 8.488 -4.923 -13.024 1.00 79.75 89 SER A CA 1
ATOM 703 C C . SER A 1 89 ? 9.202 -4.200 -14.173 1.00 79.75 89 SER A C 1
ATOM 705 O O . SER A 1 89 ? 8.609 -3.969 -15.226 1.00 79.75 89 SER A O 1
ATOM 707 N N . GLY A 1 90 ? 10.457 -3.783 -13.964 1.00 69.56 90 GLY A N 1
ATOM 708 C CA . GLY A 1 90 ? 11.175 -2.875 -14.865 1.00 69.56 90 GLY A CA 1
ATOM 709 C C . GLY A 1 90 ? 10.578 -1.462 -14.922 1.00 69.56 90 GLY A C 1
ATOM 710 O O . GLY A 1 90 ? 11.121 -0.597 -15.608 1.00 69.56 90 GLY A O 1
ATOM 711 N N . ASN A 1 91 ? 9.492 -1.211 -14.186 1.00 66.56 91 ASN A N 1
ATOM 712 C CA . ASN A 1 91 ? 8.781 0.050 -14.123 1.00 66.56 91 ASN A CA 1
ATOM 713 C C . ASN A 1 91 ? 9.227 0.792 -12.860 1.00 66.56 91 ASN A C 1
ATOM 715 O O . ASN A 1 91 ? 8.934 0.390 -11.735 1.00 66.56 91 ASN A O 1
ATOM 719 N N . VAL A 1 92 ? 9.957 1.893 -13.036 1.00 61.16 92 VAL A N 1
ATOM 720 C CA . VAL A 1 92 ? 10.366 2.752 -11.919 1.00 61.16 92 VAL A CA 1
ATOM 721 C C . VAL A 1 92 ? 9.366 3.904 -11.817 1.00 61.16 92 VAL A C 1
ATOM 723 O O . VAL A 1 92 ? 9.285 4.718 -12.742 1.00 61.16 92 VAL A O 1
ATOM 726 N N . PRO A 1 93 ? 8.591 4.011 -10.725 1.00 59.19 93 PRO A N 1
ATOM 727 C CA . PRO A 1 93 ? 7.639 5.098 -10.573 1.00 59.19 93 PRO A CA 1
ATOM 728 C C . PRO A 1 93 ? 8.413 6.404 -10.395 1.00 59.19 93 PRO A C 1
ATOM 730 O O . PRO A 1 93 ? 9.226 6.541 -9.480 1.00 59.19 93 PRO A O 1
ATOM 733 N N . SER A 1 94 ? 8.135 7.382 -11.255 1.00 53.94 94 SER A N 1
ATOM 734 C CA . SER A 1 94 ? 8.578 8.763 -11.048 1.00 53.94 94 SER A CA 1
ATOM 735 C C . SER A 1 94 ? 7.685 9.390 -9.971 1.00 53.94 94 SER A C 1
ATOM 737 O O . SER A 1 94 ? 6.687 10.032 -10.292 1.00 53.94 94 SER A O 1
ATOM 739 N N . CYS A 1 95 ? 7.965 9.104 -8.697 1.00 48.41 95 CYS A N 1
ATOM 740 C CA . CYS A 1 95 ? 7.179 9.563 -7.548 1.00 48.41 95 CYS A CA 1
ATOM 741 C C . CYS A 1 95 ? 8.031 10.333 -6.544 1.00 48.41 95 CYS A C 1
ATOM 743 O O . CYS A 1 95 ? 9.172 9.894 -6.282 1.00 48.41 95 CYS A O 1
#